Protein AF-A0A3D0HHQ9-F1 (afdb_monomer_lite)

Sequence (143 aa):
MMFSTGFKYFFGVTVLSVIALIMSLALFEKLALVGVSISFLIAVGALLAGLSSFTSDGTTRDANTSTSELVTQSMWPLISAIGVVFLGLGLVTSSIVFFGGIVVLLAATSEWMVQAWSERASTDLAHNTAARKRLLNPIEFPV

Foldseek 3Di:
DDQAPQLVVLVVQLVVLVVVLVVCVVVDVDCPPSNVVSVVSNVVSVVSSVVSRVVVPDPPPDPPPCPPPQDDDDCLVVQLVVLVVQCVVCVPPHVVSNVVS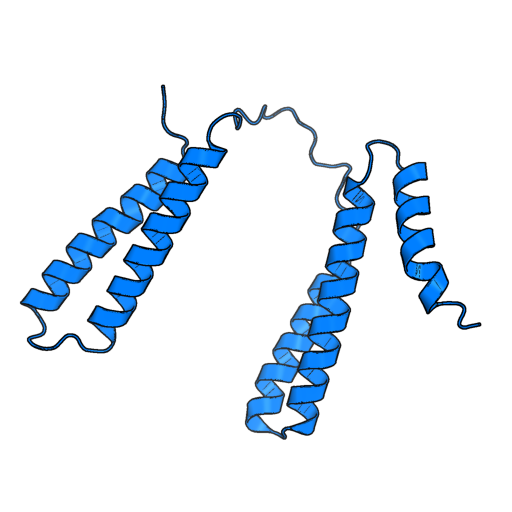VVSNVVSVVVVVQLNCLSVVDPDPVSSVVSSCVVCVCVVDPD

Structure (mmCIF, N/CA/C/O backbone):
data_AF-A0A3D0HHQ9-F1
#
_entry.id   AF-A0A3D0HHQ9-F1
#
loop_
_atom_site.group_PDB
_atom_site.id
_atom_site.type_symbol
_atom_site.label_atom_id
_atom_site.label_alt_id
_atom_site.label_comp_id
_atom_site.label_asym_id
_atom_site.label_entity_id
_atom_site.label_seq_id
_atom_site.pdbx_PDB_ins_code
_atom_site.Cartn_x
_atom_site.Cartn_y
_atom_site.Cartn_z
_atom_site.occupancy
_atom_site.B_iso_or_equiv
_atom_site.auth_seq_id
_atom_site.auth_comp_id
_atom_site.auth_asym_id
_atom_site.auth_atom_id
_atom_site.pdbx_PDB_model_num
ATOM 1 N N . MET A 1 1 ? 26.436 7.889 14.616 1.00 50.75 1 MET A N 1
ATOM 2 C CA . MET A 1 1 ? 25.403 7.355 13.703 1.00 50.75 1 MET A CA 1
ATOM 3 C C . MET A 1 1 ? 24.213 8.302 13.732 1.00 50.75 1 MET A C 1
ATOM 5 O O . MET A 1 1 ? 23.699 8.558 14.812 1.00 50.75 1 MET A O 1
ATOM 9 N N . MET A 1 2 ? 23.830 8.888 12.596 1.00 68.88 2 MET A N 1
ATOM 10 C CA . MET A 1 2 ? 22.611 9.700 12.483 1.00 68.88 2 MET A CA 1
ATOM 11 C C . MET A 1 2 ? 21.479 8.798 11.986 1.00 68.88 2 MET A C 1
ATOM 13 O O . MET A 1 2 ? 21.634 8.144 10.962 1.00 68.88 2 MET A O 1
ATOM 17 N N . PHE A 1 3 ? 20.355 8.747 12.705 1.00 69.62 3 PHE A N 1
ATOM 18 C CA . PHE A 1 3 ? 19.151 8.067 12.222 1.00 69.62 3 PHE A CA 1
ATOM 19 C C . PHE A 1 3 ? 18.638 8.738 10.937 1.00 69.62 3 PHE A C 1
ATOM 21 O O . PHE A 1 3 ? 18.576 9.971 10.885 1.00 69.62 3 PHE A O 1
ATOM 28 N N . SER A 1 4 ? 18.242 7.950 9.926 1.00 79.12 4 SER A N 1
ATOM 29 C CA . SER A 1 4 ? 17.646 8.478 8.689 1.00 79.12 4 SER A CA 1
ATOM 30 C C . SER A 1 4 ? 16.445 9.377 8.976 1.00 79.12 4 SER A C 1
ATOM 32 O O . SER A 1 4 ? 15.653 9.144 9.893 1.00 79.12 4 SER A O 1
ATOM 34 N N . THR A 1 5 ? 16.285 10.401 8.142 1.00 80.38 5 THR A N 1
ATOM 35 C CA . THR A 1 5 ? 15.144 11.315 8.155 1.00 80.38 5 THR A CA 1
ATOM 36 C C . THR A 1 5 ? 13.804 10.565 8.174 1.00 80.38 5 THR A C 1
ATOM 38 O O . THR A 1 5 ? 12.917 10.942 8.936 1.00 80.38 5 THR A O 1
ATOM 41 N N . GLY A 1 6 ? 13.676 9.457 7.432 1.00 79.38 6 GLY A N 1
ATOM 42 C CA . GLY A 1 6 ? 12.463 8.624 7.423 1.00 79.38 6 GLY A CA 1
ATOM 43 C C . GLY A 1 6 ? 12.153 7.990 8.782 1.00 79.38 6 GLY A C 1
ATOM 44 O O . GLY A 1 6 ? 11.022 8.069 9.261 1.00 79.38 6 GLY A O 1
ATOM 45 N N . PHE A 1 7 ? 13.175 7.457 9.458 1.00 85.50 7 PHE A N 1
ATOM 46 C CA . PHE A 1 7 ? 13.032 6.862 10.787 1.00 85.50 7 PHE A CA 1
ATOM 47 C C . PHE A 1 7 ? 12.518 7.892 11.793 1.00 85.50 7 PHE A C 1
ATOM 49 O O . PHE A 1 7 ? 11.591 7.612 12.547 1.00 85.50 7 PHE A O 1
ATOM 56 N N . LYS A 1 8 ? 13.070 9.111 11.761 1.00 84.38 8 LYS A N 1
ATOM 57 C CA . LYS A 1 8 ? 12.670 10.199 12.664 1.00 84.38 8 LYS A CA 1
ATOM 58 C C . LYS A 1 8 ? 11.188 10.555 12.508 1.00 84.38 8 LYS A C 1
ATOM 60 O O . LYS A 1 8 ? 10.514 10.765 13.514 1.00 84.38 8 LYS A O 1
ATOM 65 N N . TYR A 1 9 ? 10.679 10.586 11.275 1.00 88.12 9 TYR A N 1
ATOM 66 C CA . TYR A 1 9 ? 9.266 10.862 11.012 1.00 88.12 9 TYR A CA 1
ATOM 67 C C . TYR A 1 9 ? 8.351 9.757 11.543 1.00 88.12 9 TYR A C 1
ATOM 69 O O . TYR A 1 9 ? 7.443 10.046 12.323 1.00 88.12 9 TYR A O 1
ATOM 77 N N . PHE A 1 10 ? 8.595 8.496 11.177 1.00 89.12 10 PHE A N 1
ATOM 78 C CA . PHE A 1 10 ? 7.730 7.391 11.607 1.00 89.12 10 PHE A CA 1
ATOM 79 C C . PHE A 1 10 ? 7.796 7.148 13.114 1.00 89.12 10 PHE A C 1
ATOM 81 O O . PHE A 1 10 ? 6.772 6.880 13.746 1.00 89.12 10 PHE A O 1
ATOM 88 N N . PHE A 1 11 ? 8.974 7.321 13.712 1.00 89.56 11 PHE A N 1
ATOM 89 C CA . PHE A 1 11 ? 9.132 7.272 15.158 1.00 89.56 11 PHE A CA 1
ATOM 90 C C . PHE A 1 11 ? 8.314 8.375 15.846 1.00 89.56 11 PHE A C 1
ATOM 92 O O . PHE A 1 11 ? 7.569 8.092 16.782 1.00 89.56 11 PHE A O 1
ATOM 99 N N . GLY A 1 12 ? 8.369 9.609 15.333 1.00 89.19 12 GLY A N 1
ATOM 100 C CA . GLY A 1 12 ? 7.566 10.722 15.845 1.00 89.19 12 GLY A CA 1
ATOM 101 C C . GLY A 1 12 ? 6.060 10.457 15.775 1.00 89.19 12 GLY A C 1
ATOM 102 O O . GLY A 1 12 ? 5.358 10.646 16.769 1.00 89.19 12 GLY A O 1
ATOM 103 N N . VAL A 1 13 ? 5.566 9.952 14.638 1.00 91.44 13 VAL A N 1
ATOM 104 C CA . VAL A 1 13 ? 4.145 9.593 14.469 1.00 91.44 13 VAL A CA 1
ATOM 105 C C . VAL A 1 13 ? 3.733 8.487 15.443 1.00 91.44 13 VAL A C 1
ATOM 107 O O . VAL A 1 13 ? 2.661 8.566 16.036 1.00 91.44 13 VAL A O 1
ATOM 110 N N . THR A 1 14 ? 4.592 7.491 15.662 1.00 91.06 14 THR A N 1
ATOM 111 C CA . THR A 1 14 ? 4.309 6.379 16.582 1.00 91.06 14 THR A CA 1
ATOM 112 C C . THR A 1 14 ? 4.192 6.867 18.025 1.00 91.06 14 THR A C 1
ATOM 114 O O . THR A 1 14 ? 3.215 6.547 18.700 1.00 91.06 14 THR A O 1
ATOM 117 N N . VAL A 1 15 ? 5.135 7.695 18.488 1.00 91.94 15 VAL A N 1
ATOM 118 C CA . VAL A 1 15 ? 5.099 8.272 19.844 1.00 91.94 15 VAL A CA 1
ATOM 119 C C . VAL A 1 15 ? 3.858 9.145 20.036 1.00 91.94 15 VAL A C 1
ATOM 121 O O . VAL A 1 15 ? 3.158 9.004 21.038 1.00 91.94 15 VAL A O 1
ATOM 124 N N . LEU A 1 16 ? 3.536 9.999 19.059 1.00 93.25 16 LEU A N 1
ATOM 125 C CA . LEU A 1 16 ? 2.329 10.827 19.107 1.00 93.25 16 LEU A CA 1
ATOM 126 C C . LEU A 1 16 ? 1.055 9.971 19.155 1.00 93.25 16 LEU A C 1
ATOM 128 O O . LEU A 1 16 ? 0.123 10.289 19.890 1.00 93.25 16 LEU A O 1
ATOM 132 N N . SER A 1 17 ? 1.026 8.867 18.409 1.00 89.69 17 SER A N 1
ATOM 133 C CA . SER A 1 17 ? -0.106 7.942 18.376 1.00 89.69 17 SER A CA 1
ATOM 134 C C . SER A 1 17 ? -0.292 7.204 19.709 1.00 89.69 17 SER A C 1
ATOM 136 O O . SER A 1 17 ? -1.423 7.061 20.169 1.00 89.69 17 SER A O 1
ATOM 138 N N . VAL A 1 18 ? 0.793 6.838 20.402 1.00 91.56 18 VAL A N 1
ATOM 139 C CA . VAL A 1 18 ? 0.728 6.287 21.771 1.00 91.56 18 VAL A CA 1
ATOM 140 C C . VAL A 1 18 ? 0.147 7.309 22.749 1.00 91.56 18 VAL A C 1
ATOM 142 O O . VAL A 1 18 ? -0.741 6.973 23.531 1.00 91.56 18 VAL A O 1
ATOM 145 N N . ILE A 1 19 ? 0.590 8.567 22.682 1.00 92.94 19 ILE A N 1
ATOM 146 C CA . ILE A 1 19 ? 0.039 9.645 23.519 1.00 92.94 19 ILE A CA 1
ATOM 147 C C . ILE A 1 19 ? -1.455 9.833 23.223 1.00 92.94 19 ILE A C 1
ATOM 149 O O . ILE A 1 19 ? -2.260 9.931 24.149 1.00 92.94 19 ILE A O 1
ATOM 153 N N . ALA A 1 20 ? -1.841 9.825 21.946 1.00 88.81 20 ALA A N 1
ATOM 154 C CA . ALA A 1 20 ? -3.236 9.919 21.532 1.00 88.81 20 ALA A CA 1
ATOM 155 C C . ALA A 1 20 ? -4.077 8.735 22.036 1.00 88.81 20 ALA A C 1
ATOM 157 O O . ALA A 1 20 ? -5.225 8.937 22.427 1.00 88.81 20 ALA A O 1
ATOM 158 N N . LEU A 1 21 ? -3.516 7.521 22.090 1.00 87.56 21 LEU A N 1
ATOM 159 C CA . LEU A 1 21 ? -4.198 6.354 22.653 1.00 87.56 21 LEU A CA 1
ATOM 160 C C . LEU A 1 21 ? -4.436 6.522 24.155 1.00 87.56 21 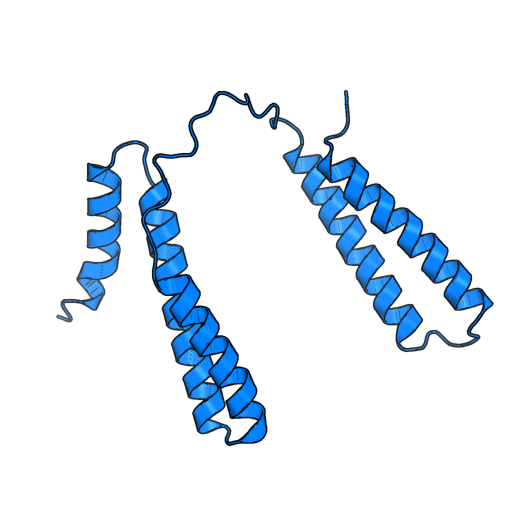LEU A C 1
ATOM 162 O O . LEU A 1 21 ? -5.545 6.285 24.623 1.00 87.56 21 LEU A O 1
ATOM 166 N N . ILE A 1 22 ? -3.424 6.971 24.901 1.00 88.50 22 ILE A N 1
ATOM 167 C CA . ILE A 1 22 ? -3.540 7.219 26.346 1.00 88.50 22 ILE A CA 1
ATOM 168 C C . ILE A 1 22 ? -4.602 8.291 26.615 1.00 88.50 22 ILE A C 1
ATOM 170 O O . ILE A 1 22 ? -5.474 8.099 27.461 1.00 88.50 22 ILE A O 1
ATOM 174 N N . MET A 1 23 ? -4.581 9.386 25.852 1.00 87.62 23 MET A N 1
ATOM 175 C CA . MET A 1 23 ? -5.598 10.438 25.938 1.00 87.62 23 MET A CA 1
ATOM 176 C C . MET A 1 23 ? -6.991 9.912 25.572 1.00 87.62 23 MET A C 1
ATOM 178 O O . MET A 1 23 ? -7.961 10.223 26.255 1.00 87.62 23 MET A O 1
ATOM 182 N N . SER A 1 24 ? -7.099 9.074 24.536 1.00 84.94 24 SER A N 1
ATOM 183 C CA . SER A 1 24 ? -8.360 8.438 24.145 1.00 84.94 24 SER A CA 1
ATOM 184 C C . SER A 1 24 ? -8.905 7.529 25.244 1.00 84.94 24 SER A C 1
ATOM 186 O O . SER A 1 24 ? -10.111 7.518 25.455 1.00 84.94 24 SER A O 1
ATOM 188 N N . LEU A 1 25 ? -8.056 6.770 25.936 1.00 84.44 25 LEU A N 1
ATOM 189 C CA . LEU A 1 25 ? -8.469 5.920 27.057 1.00 84.44 25 LEU A CA 1
ATOM 190 C C . LEU A 1 25 ? -8.911 6.739 28.275 1.00 84.44 25 LEU A C 1
ATOM 192 O O . LEU A 1 25 ? -9.801 6.317 29.003 1.00 84.44 25 LEU A O 1
ATOM 196 N N . ALA A 1 26 ? -8.308 7.911 28.489 1.00 85.12 26 ALA A N 1
ATOM 197 C CA . ALA A 1 26 ? -8.713 8.829 29.550 1.00 85.12 26 ALA A CA 1
ATOM 198 C C . ALA A 1 26 ? -10.054 9.524 29.251 1.00 85.12 26 ALA A C 1
ATOM 200 O O . ALA A 1 26 ? -10.805 9.827 30.174 1.00 85.12 26 ALA A O 1
ATOM 201 N N . LEU A 1 27 ? -10.352 9.784 27.973 1.00 83.12 27 LEU A N 1
ATOM 202 C CA . LEU A 1 27 ? -11.581 10.459 27.542 1.00 83.12 27 LEU A CA 1
ATOM 203 C C . LEU A 1 27 ? -12.758 9.496 27.336 1.00 83.12 27 LEU A C 1
ATOM 205 O O . LEU A 1 27 ? -13.911 9.877 27.527 1.00 83.12 27 LEU A O 1
ATOM 209 N N . PHE A 1 28 ? -12.475 8.265 26.908 1.00 78.44 28 PHE A N 1
ATOM 210 C CA . PHE A 1 28 ? -13.473 7.261 26.563 1.00 78.44 28 PHE A CA 1
ATOM 211 C C . PHE A 1 28 ? -13.263 5.998 27.407 1.00 78.44 28 PHE A C 1
ATOM 213 O O . PHE A 1 28 ? -12.273 5.291 27.248 1.00 78.44 28 PHE A O 1
ATOM 220 N N . GLU A 1 29 ? -14.244 5.658 28.247 1.00 69.44 29 GLU A N 1
ATOM 221 C CA . GLU A 1 29 ? -14.204 4.471 29.126 1.00 69.44 29 GLU A CA 1
ATOM 222 C C . GLU A 1 29 ? -14.196 3.132 28.365 1.00 69.44 29 GLU A C 1
ATOM 224 O O . GLU A 1 29 ? -13.930 2.073 28.935 1.00 69.44 29 GLU A O 1
ATOM 229 N N . LYS A 1 30 ? -14.500 3.158 27.063 1.00 69.44 30 LYS A N 1
ATOM 230 C CA . LYS A 1 30 ? -14.460 1.989 26.185 1.00 69.44 30 LYS A CA 1
ATOM 231 C C . LYS A 1 30 ? -13.422 2.184 25.097 1.00 69.44 30 LYS A C 1
ATOM 233 O O . LYS A 1 30 ? -13.351 3.243 24.476 1.00 69.44 30 LYS A O 1
ATOM 238 N N . LEU A 1 31 ? -12.722 1.096 24.779 1.00 68.75 31 LEU A N 1
ATOM 239 C CA . LEU A 1 31 ? -11.897 0.970 23.581 1.00 68.75 31 LEU A CA 1
ATOM 240 C C . LEU A 1 31 ? -12.805 0.876 22.341 1.00 68.75 31 LEU A C 1
ATOM 242 O O . LEU A 1 31 ? -12.969 -0.174 21.725 1.00 68.75 31 LEU A O 1
ATOM 246 N N . ALA A 1 32 ? -13.484 1.980 22.039 1.00 73.00 32 ALA A N 1
ATOM 247 C CA . ALA A 1 32 ? -14.360 2.127 20.891 1.00 73.00 32 ALA A CA 1
ATOM 248 C C . ALA A 1 32 ? -13.542 2.155 19.586 1.00 73.00 32 ALA A C 1
ATOM 250 O O . ALA A 1 32 ? -12.314 2.043 19.594 1.00 73.00 32 ALA A O 1
ATOM 251 N N . LEU A 1 33 ? -14.224 2.358 18.456 1.00 78.00 33 LEU A N 1
ATOM 252 C CA . LEU A 1 33 ? -13.633 2.408 17.113 1.00 78.00 33 LEU A CA 1
ATOM 253 C C . LEU A 1 33 ? -12.354 3.274 17.031 1.00 78.00 33 LEU A C 1
ATOM 255 O O . LEU A 1 33 ? -11.416 2.916 16.325 1.00 78.00 33 LEU A O 1
ATOM 259 N N . VAL A 1 34 ? -12.300 4.371 17.799 1.00 79.06 34 VAL A N 1
ATOM 260 C CA . VAL A 1 34 ? -11.148 5.286 17.903 1.00 79.06 34 VAL A CA 1
ATOM 261 C C . VAL A 1 34 ? -9.931 4.630 18.573 1.00 79.06 34 VAL A C 1
ATOM 263 O O . VAL A 1 34 ? -8.814 4.765 18.089 1.00 79.06 34 VAL A O 1
ATOM 266 N N . GLY A 1 35 ? -10.118 3.867 19.651 1.00 82.94 35 GLY A N 1
ATOM 267 C CA . GLY A 1 35 ? -9.013 3.175 20.323 1.00 82.94 35 GLY A CA 1
ATOM 268 C C . GLY A 1 35 ? -8.396 2.078 19.450 1.00 82.94 35 GLY A C 1
ATOM 269 O O . GLY A 1 35 ? -7.174 1.924 19.404 1.00 82.94 35 GLY A O 1
ATOM 270 N N . VAL A 1 36 ? -9.234 1.356 18.698 1.00 85.56 36 VAL A N 1
ATOM 271 C CA . VAL A 1 36 ? -8.785 0.319 17.754 1.00 85.56 36 VAL A CA 1
ATOM 272 C C . VAL A 1 36 ? -8.039 0.935 16.569 1.00 85.56 36 VAL A C 1
ATOM 274 O O . VAL A 1 36 ? -6.967 0.448 16.206 1.00 85.56 36 VAL A O 1
ATOM 277 N N . SER A 1 37 ? -8.547 2.028 15.992 1.00 85.94 37 SER A N 1
ATOM 278 C CA . SER A 1 37 ? -7.880 2.692 14.866 1.00 85.94 37 SER A CA 1
ATOM 279 C C . SER A 1 37 ? -6.536 3.307 15.265 1.00 85.94 37 SER A C 1
ATOM 281 O O . SER A 1 37 ? -5.565 3.163 14.524 1.00 85.94 37 SER A O 1
ATOM 283 N N . ILE A 1 38 ? -6.430 3.906 16.457 1.00 88.19 38 ILE A N 1
ATOM 284 C CA . ILE A 1 38 ? -5.155 4.424 16.974 1.00 88.19 38 ILE A CA 1
ATOM 285 C C . ILE A 1 38 ? -4.174 3.275 17.242 1.00 88.19 38 ILE A C 1
ATOM 287 O O . ILE A 1 38 ? -3.009 3.372 16.874 1.00 88.19 38 ILE A O 1
ATOM 291 N N . SER A 1 39 ? -4.636 2.150 17.796 1.00 87.12 39 SER A N 1
ATOM 292 C CA . SER A 1 39 ? -3.785 0.967 18.008 1.00 87.12 39 SER A CA 1
ATOM 293 C C . SER A 1 39 ? -3.218 0.420 16.694 1.00 87.12 39 SER A C 1
ATOM 295 O O . SER A 1 39 ? -2.043 0.057 16.619 1.00 87.12 39 SER A O 1
ATOM 297 N N . PHE A 1 40 ? -4.029 0.420 15.634 1.00 90.75 40 PHE A N 1
ATOM 298 C CA . PHE A 1 40 ? -3.577 0.057 14.294 1.00 90.75 40 PHE A CA 1
ATOM 299 C C . PHE A 1 40 ? -2.561 1.065 13.734 1.00 90.75 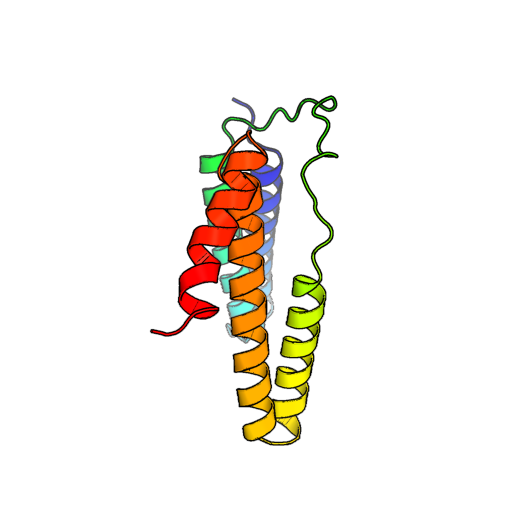40 PHE A C 1
ATOM 301 O O . PHE A 1 40 ? -1.538 0.658 13.185 1.00 90.75 40 PHE A O 1
ATOM 308 N N . LEU A 1 41 ? -2.779 2.372 13.929 1.00 91.50 41 LEU A N 1
ATOM 309 C CA . LEU A 1 41 ? -1.806 3.404 13.551 1.00 91.50 41 LEU A CA 1
ATOM 310 C C . LEU A 1 41 ? -0.466 3.241 14.281 1.00 91.50 41 LEU A C 1
ATOM 312 O O . LEU A 1 41 ? 0.576 3.403 13.648 1.00 91.50 41 LEU A O 1
ATOM 316 N N . ILE A 1 42 ? -0.472 2.871 15.566 1.00 92.12 42 ILE A N 1
ATOM 317 C CA . ILE A 1 42 ? 0.752 2.562 16.322 1.00 92.12 42 ILE A CA 1
ATOM 318 C C . ILE A 1 42 ? 1.473 1.367 15.695 1.00 92.12 42 ILE A C 1
ATOM 320 O O . ILE A 1 42 ? 2.678 1.443 15.461 1.00 92.12 42 ILE A O 1
ATOM 324 N N . ALA A 1 43 ? 0.753 0.283 15.392 1.00 92.81 43 ALA A N 1
ATOM 325 C CA . 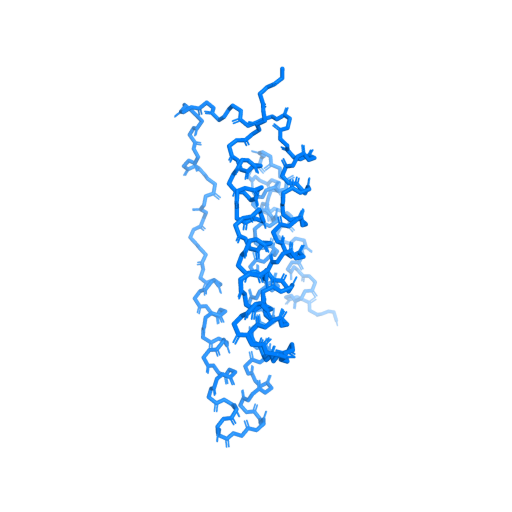ALA A 1 43 ? 1.341 -0.914 14.794 1.00 92.81 43 ALA A CA 1
ATOM 326 C C . ALA A 1 43 ? 1.984 -0.616 13.428 1.00 92.81 43 ALA A C 1
ATOM 328 O O . ALA A 1 43 ? 3.123 -1.011 13.177 1.00 92.81 43 ALA A O 1
ATOM 329 N N . VAL A 1 44 ? 1.288 0.134 12.569 1.00 92.62 44 VAL A N 1
ATOM 330 C CA . VAL A 1 44 ? 1.803 0.546 11.255 1.00 92.62 44 VAL A CA 1
ATOM 331 C C . VAL A 1 44 ? 2.986 1.503 11.402 1.00 92.62 44 VAL A C 1
ATOM 333 O O . VAL A 1 44 ? 4.008 1.313 10.745 1.00 92.62 44 VAL A O 1
ATOM 336 N N . GLY A 1 45 ? 2.885 2.505 12.276 1.00 91.00 45 GLY A N 1
ATOM 337 C CA . GLY A 1 45 ? 3.961 3.464 12.528 1.00 91.00 45 GLY A CA 1
ATOM 338 C C . GLY A 1 45 ? 5.233 2.786 13.035 1.00 91.00 45 GLY A C 1
ATOM 339 O O . GLY A 1 45 ? 6.317 3.040 12.507 1.00 91.00 45 GLY A O 1
ATOM 340 N N . ALA A 1 46 ? 5.096 1.865 13.992 1.00 90.19 46 ALA A N 1
ATOM 341 C CA . ALA A 1 46 ? 6.207 1.096 14.542 1.00 90.19 46 ALA A CA 1
ATOM 342 C C . ALA A 1 46 ? 6.841 0.178 13.488 1.00 90.19 46 ALA A C 1
ATOM 344 O O . ALA A 1 46 ? 8.067 0.116 13.389 1.00 90.19 46 ALA A O 1
ATOM 345 N N . LEU A 1 47 ? 6.021 -0.484 12.664 1.00 91.81 47 LEU A N 1
ATOM 346 C CA . LEU A 1 47 ? 6.497 -1.312 11.559 1.00 91.81 47 LEU A CA 1
ATOM 347 C C . LEU A 1 47 ? 7.306 -0.474 10.560 1.00 91.81 47 LEU A C 1
ATOM 349 O O . LEU A 1 47 ? 8.439 -0.826 10.239 1.00 91.81 47 LEU A O 1
ATOM 353 N N . LEU A 1 48 ? 6.767 0.662 10.113 1.00 89.62 48 LEU A N 1
ATOM 354 C CA . LEU A 1 48 ? 7.441 1.549 9.162 1.00 89.62 48 LEU A CA 1
ATOM 355 C C . LEU A 1 48 ? 8.714 2.176 9.744 1.00 89.62 48 LEU A C 1
ATOM 357 O O . LEU A 1 48 ? 9.716 2.281 9.035 1.00 89.62 48 LEU A O 1
ATOM 361 N N . ALA A 1 49 ? 8.722 2.539 11.030 1.00 87.50 49 ALA A N 1
ATOM 362 C CA . ALA A 1 49 ? 9.931 2.987 11.721 1.00 87.50 49 ALA A CA 1
ATOM 363 C C . ALA A 1 49 ? 10.988 1.872 11.759 1.00 87.50 49 ALA A C 1
ATOM 365 O O . ALA A 1 49 ? 12.150 2.113 11.431 1.00 87.50 49 ALA A O 1
ATOM 366 N N . GLY A 1 50 ? 10.574 0.640 12.070 1.00 85.19 50 GLY A N 1
ATOM 367 C CA . GLY A 1 50 ? 11.421 -0.548 12.014 1.00 85.19 50 GLY A CA 1
ATOM 368 C C . GLY A 1 50 ? 12.038 -0.739 10.630 1.00 85.19 50 GLY A C 1
ATOM 369 O O . GLY A 1 50 ? 13.260 -0.694 10.500 1.00 85.19 50 GLY A O 1
ATOM 370 N N . LEU A 1 51 ? 11.221 -0.849 9.577 1.00 86.44 51 LEU A N 1
ATOM 371 C CA . LEU A 1 51 ? 11.709 -0.987 8.197 1.00 86.44 51 LEU A CA 1
ATOM 372 C C . LEU A 1 51 ? 12.631 0.169 7.791 1.00 86.44 51 LEU A C 1
ATOM 374 O O . LEU A 1 51 ? 13.664 -0.053 7.154 1.00 86.44 51 LEU A O 1
ATOM 378 N N . SER A 1 52 ? 12.299 1.400 8.184 1.00 85.06 52 SER A N 1
ATOM 379 C CA . SER A 1 52 ? 13.135 2.558 7.880 1.00 85.06 52 SER A CA 1
ATOM 380 C C . SER A 1 52 ? 14.495 2.494 8.569 1.00 85.06 52 SER A C 1
ATOM 382 O O . SER A 1 52 ? 15.446 3.039 8.014 1.00 85.06 52 SER A O 1
ATOM 384 N N . SER A 1 53 ? 14.604 1.873 9.746 1.00 81.06 53 SER A N 1
ATOM 385 C CA . SER A 1 53 ? 15.889 1.690 10.427 1.00 81.06 53 SER A CA 1
ATOM 386 C C . SER A 1 53 ? 16.770 0.666 9.708 1.00 81.06 53 SER A C 1
ATOM 388 O O . SER A 1 53 ? 17.943 0.942 9.476 1.00 81.06 53 SER A O 1
ATOM 390 N N . PHE A 1 54 ? 16.187 -0.443 9.240 1.00 80.88 54 PHE A N 1
ATOM 391 C CA . PHE A 1 54 ? 16.899 -1.465 8.462 1.00 80.88 54 PHE A CA 1
ATOM 392 C C . PHE A 1 54 ? 17.348 -0.968 7.083 1.00 80.88 54 PHE A C 1
ATOM 394 O O . PHE A 1 54 ? 18.369 -1.408 6.570 1.00 80.88 54 PHE A O 1
ATOM 401 N N . THR A 1 55 ? 16.608 -0.029 6.489 1.00 78.44 55 THR A N 1
ATOM 402 C CA . THR A 1 55 ? 16.890 0.506 5.142 1.00 78.44 55 THR A CA 1
ATOM 403 C C . THR A 1 55 ? 17.701 1.814 5.184 1.00 78.44 55 THR A C 1
ATOM 405 O O . THR A 1 55 ? 18.017 2.397 4.150 1.00 78.44 55 THR A O 1
ATOM 408 N N . SER A 1 56 ? 18.030 2.320 6.380 1.00 65.38 56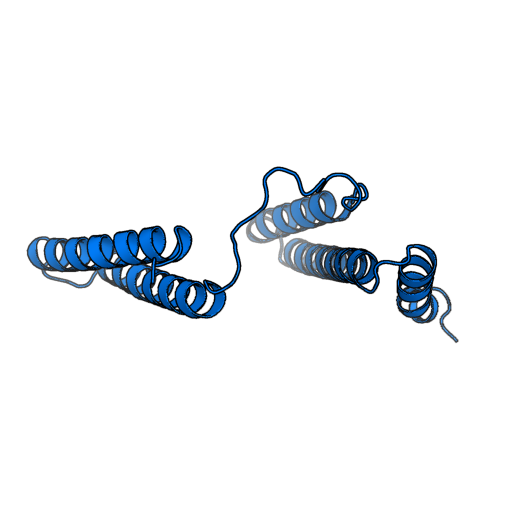 SER A N 1
ATOM 409 C CA . SER A 1 56 ? 18.632 3.646 6.595 1.00 65.38 56 SER A CA 1
ATOM 410 C C . SER A 1 56 ? 20.070 3.782 6.079 1.00 65.38 56 SER A C 1
ATOM 412 O O . SER A 1 56 ? 20.562 4.907 5.994 1.00 65.38 56 SER A O 1
ATOM 414 N N . ASP A 1 57 ? 20.755 2.681 5.775 1.00 61.22 57 ASP A N 1
ATOM 415 C CA . ASP A 1 57 ? 22.222 2.645 5.730 1.00 61.22 57 ASP A CA 1
ATOM 416 C C . ASP A 1 57 ? 22.861 3.200 4.436 1.00 61.22 57 ASP A C 1
ATOM 418 O O . ASP A 1 57 ? 24.040 2.985 4.186 1.00 61.22 57 ASP A O 1
ATOM 422 N N . GLY A 1 58 ? 22.126 3.939 3.589 1.00 56.03 58 GLY A N 1
ATOM 423 C CA . GLY A 1 58 ? 22.688 4.364 2.296 1.00 56.03 58 GLY A CA 1
ATOM 424 C C . GLY A 1 58 ? 22.012 5.498 1.525 1.00 56.03 58 GLY A C 1
ATOM 425 O O . GLY A 1 58 ? 22.179 5.557 0.313 1.00 56.03 58 GLY A O 1
ATOM 426 N N . THR A 1 59 ? 21.235 6.397 2.148 1.00 56.97 59 THR A N 1
ATOM 427 C CA . THR A 1 59 ? 20.502 7.448 1.395 1.00 56.97 59 THR A CA 1
ATOM 428 C C . THR A 1 59 ? 21.071 8.867 1.513 1.00 56.97 59 THR A C 1
ATOM 430 O O . THR A 1 59 ? 20.339 9.853 1.586 1.00 56.97 59 THR A O 1
ATOM 433 N N . THR A 1 60 ? 22.393 9.024 1.426 1.00 57.41 60 THR A N 1
ATOM 434 C CA . THR A 1 60 ? 22.935 10.294 0.914 1.00 57.41 60 THR A CA 1
ATOM 435 C C . THR A 1 60 ? 22.619 10.353 -0.580 1.00 57.41 60 THR A C 1
ATOM 437 O O . THR A 1 60 ? 23.424 9.963 -1.417 1.00 57.41 60 THR A O 1
ATOM 440 N N . ARG A 1 61 ? 21.386 10.742 -0.932 1.00 55.16 61 ARG A N 1
ATOM 441 C CA . ARG A 1 61 ? 21.040 11.049 -2.322 1.00 55.16 61 ARG A CA 1
ATOM 442 C C . ARG A 1 61 ? 21.880 12.249 -2.732 1.00 55.16 61 ARG A C 1
ATOM 444 O O . ARG A 1 61 ? 21.586 13.371 -2.323 1.00 55.16 61 ARG A O 1
ATOM 451 N N . ASP A 1 62 ? 22.908 12.007 -3.532 1.00 55.09 62 ASP A N 1
ATOM 452 C CA . ASP A 1 62 ? 23.611 13.078 -4.215 1.00 55.09 62 ASP A CA 1
ATOM 453 C C . ASP A 1 62 ? 22.599 13.795 -5.109 1.00 55.09 62 ASP A C 1
ATOM 455 O O . ASP A 1 62 ? 22.013 13.191 -6.013 1.00 55.09 62 ASP A O 1
ATOM 459 N N . ALA A 1 63 ? 22.394 15.091 -4.865 1.00 56.62 63 ALA A N 1
ATOM 460 C CA . ALA A 1 63 ? 21.489 15.949 -5.635 1.00 56.62 63 ALA A CA 1
ATOM 461 C C . ALA A 1 63 ? 21.835 16.013 -7.142 1.00 56.62 63 ALA A C 1
ATOM 463 O O . ALA A 1 63 ? 21.076 16.577 -7.923 1.00 56.62 63 ALA A O 1
ATOM 464 N N . ASN A 1 64 ? 22.962 15.414 -7.542 1.00 55.06 64 ASN A N 1
ATOM 465 C CA . ASN A 1 64 ? 23.474 15.342 -8.905 1.00 55.06 64 ASN A CA 1
ATOM 466 C C . ASN A 1 64 ? 23.168 14.018 -9.632 1.00 55.06 64 ASN A C 1
ATOM 468 O O . ASN A 1 64 ? 23.614 13.829 -10.762 1.00 55.06 64 ASN A O 1
ATOM 472 N N . THR A 1 65 ? 22.436 13.084 -9.015 1.00 54.25 65 THR A N 1
ATOM 473 C CA . THR A 1 65 ? 21.982 11.873 -9.715 1.00 54.25 65 THR A CA 1
ATOM 474 C C . THR A 1 65 ? 20.805 12.211 -10.629 1.00 54.25 65 THR A C 1
ATOM 476 O O . THR A 1 65 ? 19.652 12.291 -10.200 1.00 54.25 65 THR A O 1
ATOM 479 N N . SER A 1 66 ? 21.103 12.422 -11.914 1.00 49.69 66 SER A N 1
ATOM 480 C CA . SER A 1 66 ? 20.125 12.587 -12.991 1.00 49.69 66 SER A CA 1
ATOM 481 C C . SER A 1 66 ? 19.134 11.421 -13.001 1.00 49.69 66 SER A C 1
ATOM 483 O O . SER A 1 66 ? 19.362 10.381 -13.604 1.00 49.69 66 SER A O 1
ATOM 485 N N . THR A 1 67 ? 17.996 11.599 -12.333 1.00 53.81 67 THR A N 1
ATOM 486 C CA . THR A 1 67 ? 16.908 10.604 -12.268 1.00 53.81 67 THR A CA 1
ATOM 487 C C . THR A 1 67 ? 16.065 10.609 -13.559 1.00 53.81 67 THR A C 1
ATOM 489 O O . THR A 1 67 ? 15.052 9.924 -13.662 1.00 53.81 67 THR A O 1
ATOM 492 N N . SER A 1 68 ? 16.463 11.401 -14.559 1.00 51.81 68 SER A N 1
ATOM 493 C CA . SER A 1 68 ? 15.613 11.771 -15.691 1.00 51.81 68 SER A CA 1
ATOM 494 C C . SER A 1 68 ? 15.517 10.721 -16.802 1.00 51.81 68 SER A C 1
ATOM 496 O O . SER A 1 68 ? 14.642 10.854 -17.650 1.00 51.81 68 SER A O 1
ATOM 498 N N . GLU A 1 69 ? 16.372 9.695 -16.829 1.00 51.59 69 GLU A N 1
ATOM 499 C CA . GLU A 1 69 ? 16.450 8.779 -17.984 1.00 51.59 69 GLU A CA 1
ATOM 500 C C . GLU A 1 69 ? 15.583 7.511 -17.877 1.00 51.59 69 GLU A C 1
ATOM 502 O O . GLU A 1 69 ? 15.506 6.746 -18.832 1.00 51.59 69 GLU A O 1
ATOM 507 N N . LEU A 1 70 ? 14.906 7.264 -16.748 1.00 53.94 70 LEU A N 1
ATOM 508 C CA . LEU A 1 70 ? 14.327 5.938 -16.460 1.00 53.94 70 LEU A CA 1
ATOM 509 C C . LEU A 1 70 ? 12.794 5.865 -16.432 1.00 53.94 70 LEU A C 1
ATOM 511 O O . LEU A 1 70 ? 12.258 4.782 -16.215 1.00 53.94 70 LEU A O 1
ATOM 515 N N . VAL A 1 71 ? 12.063 6.968 -16.619 1.00 58.03 71 VAL A N 1
ATOM 516 C CA . VAL A 1 71 ? 10.589 6.927 -16.583 1.00 58.03 71 VAL A CA 1
ATOM 517 C C . VAL A 1 71 ? 10.043 6.979 -18.002 1.00 58.03 71 VAL A C 1
ATOM 519 O O . VAL A 1 71 ? 9.749 8.046 -18.536 1.00 58.03 71 VAL A O 1
ATOM 522 N N . THR A 1 72 ? 9.893 5.806 -18.617 1.00 66.19 72 THR A N 1
ATOM 523 C CA . THR A 1 72 ? 9.083 5.693 -19.833 1.00 66.19 72 THR A CA 1
ATOM 524 C C . THR A 1 72 ? 7.629 5.995 -19.473 1.00 66.19 72 THR A C 1
ATOM 526 O O . THR A 1 72 ? 7.113 5.521 -18.459 1.00 66.19 72 THR A O 1
ATOM 529 N N . GLN A 1 73 ? 6.951 6.797 -20.295 1.00 70.31 73 GLN A N 1
ATOM 530 C CA . GLN A 1 73 ? 5.538 7.113 -20.100 1.00 70.31 73 GLN A CA 1
ATOM 531 C C . GLN A 1 73 ? 4.714 5.812 -20.091 1.00 70.31 73 GLN A C 1
ATOM 533 O O . GLN A 1 73 ? 4.652 5.101 -21.093 1.00 70.31 73 GLN A O 1
ATOM 538 N N . SER A 1 74 ? 4.091 5.488 -18.956 1.00 76.62 74 SER A N 1
ATOM 539 C CA . SER A 1 74 ? 3.278 4.279 -18.790 1.00 76.62 74 SER A CA 1
ATOM 540 C C . SER A 1 74 ? 1.802 4.645 -18.677 1.00 76.62 74 SER A C 1
ATOM 542 O O . SER A 1 74 ? 1.427 5.503 -17.880 1.00 76.62 74 SER A O 1
ATOM 544 N N . MET A 1 75 ? 0.958 3.992 -19.478 1.00 87.31 75 MET A N 1
ATOM 545 C CA . MET A 1 75 ? -0.500 4.169 -19.436 1.00 87.31 75 MET A CA 1
ATOM 546 C C . MET A 1 75 ? -1.166 3.303 -18.357 1.00 87.31 75 MET A C 1
ATOM 548 O O . MET A 1 75 ? -2.306 3.558 -17.976 1.00 87.31 75 MET A O 1
ATOM 552 N N . TRP A 1 76 ? -0.470 2.296 -17.827 1.00 90.56 76 TRP A N 1
ATOM 553 C CA . TRP A 1 76 ? -1.038 1.347 -16.869 1.00 90.56 76 TRP A CA 1
ATOM 554 C C . TRP A 1 76 ? -1.524 1.953 -15.543 1.00 90.56 76 TRP A C 1
ATOM 556 O O . TRP A 1 76 ? -2.566 1.500 -15.069 1.00 90.56 76 TRP A O 1
ATOM 566 N N . PRO A 1 77 ? -0.892 2.999 -14.965 1.00 88.38 77 PRO A N 1
ATOM 567 C CA . PRO A 1 77 ? -1.442 3.704 -13.803 1.00 88.38 77 PRO A CA 1
ATOM 568 C C . PRO A 1 77 ? -2.825 4.318 -14.061 1.00 88.38 77 PRO A C 1
ATOM 570 O O . PRO A 1 77 ? -3.662 4.378 -13.165 1.00 88.38 77 PRO A O 1
ATOM 573 N N . LEU A 1 78 ? -3.087 4.769 -15.291 1.00 91.75 78 LEU A N 1
ATOM 574 C CA . LEU A 1 78 ? -4.398 5.295 -15.666 1.00 91.75 78 LEU A CA 1
ATOM 575 C C . LEU A 1 78 ? -5.429 4.162 -15.751 1.00 91.75 78 LEU A C 1
ATOM 577 O O . LEU A 1 78 ? -6.545 4.296 -15.255 1.00 91.75 78 LEU A O 1
ATOM 581 N N . ILE A 1 79 ? -5.049 3.030 -16.343 1.00 91.75 79 ILE A N 1
ATOM 582 C CA . ILE A 1 79 ? -5.931 1.864 -16.486 1.00 91.75 79 ILE A CA 1
ATOM 583 C C . ILE A 1 79 ? -6.248 1.250 -15.114 1.00 91.75 79 ILE A C 1
ATOM 585 O O . ILE A 1 79 ? -7.396 0.885 -14.857 1.00 91.75 79 ILE A O 1
ATOM 589 N N . SER A 1 80 ? -5.280 1.195 -14.195 1.00 92.31 80 SER A N 1
ATOM 590 C CA . SER A 1 80 ? -5.526 0.728 -12.827 1.00 92.31 80 SER A CA 1
ATOM 591 C C . SER A 1 80 ? -6.490 1.654 -12.077 1.00 92.31 80 SER A C 1
ATOM 593 O O . SER A 1 80 ? -7.405 1.162 -11.417 1.00 92.31 80 SER A O 1
ATOM 595 N N . ALA A 1 81 ? -6.379 2.976 -12.250 1.00 93.56 81 ALA A N 1
ATOM 596 C CA . ALA A 1 81 ? -7.339 3.928 -11.692 1.00 93.56 81 ALA A CA 1
ATOM 597 C C . ALA A 1 81 ? -8.766 3.685 -12.220 1.00 93.56 81 ALA A C 1
ATOM 599 O O . ALA A 1 81 ? -9.717 3.682 -11.438 1.00 93.56 81 ALA A O 1
ATOM 600 N N . ILE A 1 82 ? -8.919 3.399 -13.517 1.00 93.38 82 ILE A N 1
ATOM 601 C CA . ILE A 1 82 ? -10.211 3.010 -14.107 1.00 93.38 82 ILE A CA 1
ATOM 602 C C . ILE A 1 82 ? -10.737 1.714 -13.465 1.00 93.38 82 ILE A C 1
ATOM 604 O O . ILE A 1 82 ? -11.918 1.631 -13.126 1.00 93.38 82 ILE A O 1
ATOM 608 N N . GLY A 1 83 ? -9.870 0.725 -13.229 1.00 91.62 83 GLY A N 1
ATOM 609 C CA . GLY A 1 83 ? -10.221 -0.498 -12.500 1.00 91.62 83 GLY A CA 1
ATOM 610 C C . GLY A 1 83 ? -10.775 -0.214 -11.099 1.00 91.62 83 GLY A C 1
ATOM 611 O O . GLY A 1 83 ? -11.826 -0.738 -10.735 1.00 91.62 83 GLY A O 1
ATOM 612 N N . VAL A 1 84 ? -10.136 0.684 -10.340 1.00 95.31 84 VAL A N 1
ATOM 613 C CA . VAL A 1 84 ? -10.619 1.115 -9.012 1.00 95.31 84 VAL A CA 1
ATOM 614 C C . VAL A 1 84 ? -11.991 1.793 -9.100 1.00 95.31 84 VAL A C 1
ATOM 616 O O . VAL A 1 84 ? -12.858 1.527 -8.266 1.00 95.31 84 VAL A O 1
ATOM 619 N N . VAL A 1 85 ? -12.228 2.619 -10.124 1.00 95.12 85 VAL A N 1
ATOM 620 C CA . VAL A 1 85 ? -13.550 3.222 -10.361 1.00 95.12 85 VAL A CA 1
ATOM 621 C C . VAL A 1 85 ? -14.601 2.139 -10.617 1.00 95.12 85 VAL A C 1
ATOM 623 O O . VAL A 1 85 ? -15.679 2.194 -10.025 1.00 95.12 85 VAL A O 1
ATOM 626 N N . PHE A 1 86 ? -14.292 1.115 -11.419 1.00 92.69 86 PHE A N 1
ATOM 627 C CA . PHE A 1 86 ? -15.202 -0.014 -11.632 1.00 92.69 86 PHE A CA 1
ATOM 628 C C . PHE A 1 86 ? -15.469 -0.825 -10.363 1.00 92.69 86 PHE A C 1
ATOM 630 O O . PHE A 1 86 ? -16.604 -1.257 -10.170 1.00 92.69 86 PHE A O 1
ATOM 637 N N . LEU A 1 87 ? -14.487 -0.987 -9.469 1.00 95.19 87 LEU A N 1
ATOM 638 C CA . LEU A 1 87 ? -14.733 -1.585 -8.153 1.00 95.19 87 LEU A CA 1
ATOM 639 C C . LEU A 1 87 ? -15.750 -0.760 -7.358 1.00 95.19 87 LEU A C 1
ATOM 641 O O . LEU A 1 87 ? -16.731 -1.312 -6.865 1.00 95.19 87 LEU A O 1
ATOM 645 N N . GLY A 1 88 ? -15.560 0.561 -7.288 1.00 94.62 88 GLY A N 1
ATOM 646 C CA . GLY A 1 88 ? -16.485 1.463 -6.598 1.00 94.62 88 GLY A CA 1
ATOM 647 C C . GLY A 1 88 ? -17.901 1.425 -7.182 1.00 94.62 88 GLY A C 1
ATOM 648 O O . GLY A 1 88 ? -18.874 1.285 -6.443 1.00 94.62 88 GLY A O 1
ATOM 649 N N . LEU A 1 89 ? -18.025 1.473 -8.511 1.00 94.25 89 LEU A N 1
ATOM 650 C CA . LEU A 1 89 ? -19.315 1.384 -9.204 1.00 94.25 89 LEU A CA 1
ATOM 651 C C . LEU A 1 89 ? -19.962 0.001 -9.070 1.00 94.25 89 LEU A C 1
ATOM 653 O O . LEU A 1 89 ? -21.186 -0.104 -8.955 1.00 94.25 89 LEU A O 1
ATOM 657 N N . GLY A 1 90 ? -19.155 -1.058 -9.062 1.00 91.31 90 GLY A N 1
ATOM 658 C CA . GLY A 1 90 ? -19.599 -2.439 -8.920 1.00 91.31 90 GLY A CA 1
ATOM 659 C C . GLY A 1 90 ? -20.221 -2.736 -7.560 1.00 91.31 90 GLY A C 1
ATOM 660 O O . GLY A 1 90 ? -21.184 -3.497 -7.499 1.00 91.31 90 GLY A O 1
ATOM 661 N N . LEU A 1 91 ? -19.747 -2.077 -6.496 1.00 94.00 91 LEU A N 1
ATOM 662 C CA . LEU A 1 91 ? -20.357 -2.166 -5.163 1.00 94.00 91 LEU A CA 1
ATOM 663 C C . LEU A 1 91 ? -21.801 -1.639 -5.129 1.00 94.00 91 LEU A C 1
ATOM 665 O O . LEU A 1 91 ? -22.579 -2.071 -4.284 1.00 94.00 91 LEU A O 1
ATOM 669 N N . VAL A 1 92 ? -22.158 -0.721 -6.034 1.00 95.50 92 VAL A N 1
ATOM 670 C CA . VAL A 1 92 ? -23.485 -0.081 -6.077 1.00 95.50 92 VAL A CA 1
ATOM 671 C C . VAL A 1 92 ? -24.381 -0.685 -7.160 1.00 95.50 92 VAL A C 1
ATOM 673 O O . VAL A 1 92 ? -25.590 -0.779 -6.977 1.00 95.50 92 VAL A O 1
ATOM 676 N N . THR A 1 93 ? -23.804 -1.088 -8.293 1.00 94.06 93 THR A N 1
ATOM 677 C CA . THR A 1 93 ? -24.570 -1.474 -9.487 1.00 94.06 93 THR A CA 1
ATOM 678 C C . THR A 1 93 ? -24.845 -2.974 -9.544 1.00 94.06 93 THR A C 1
ATOM 680 O O . THR A 1 93 ? -25.994 -3.396 -9.638 1.00 94.06 93 THR A O 1
ATOM 683 N N . SER A 1 94 ? -23.792 -3.794 -9.565 1.00 92.12 94 SER A N 1
ATOM 684 C CA . SER A 1 94 ? -23.897 -5.245 -9.727 1.00 92.12 94 SER A CA 1
ATOM 685 C C . SER A 1 94 ? -22.546 -5.917 -9.499 1.00 92.12 94 SER A C 1
ATOM 687 O O . SER A 1 94 ? -21.505 -5.410 -9.930 1.00 92.12 94 SER A O 1
ATOM 689 N N . SER A 1 95 ? -22.576 -7.124 -8.930 1.00 90.75 95 SER A N 1
ATOM 690 C CA . SER A 1 95 ? -21.394 -7.969 -8.744 1.00 90.75 95 SER A CA 1
ATOM 691 C C . SER A 1 95 ? -20.636 -8.231 -10.047 1.00 90.75 95 SER A C 1
ATOM 693 O O . SER A 1 95 ? -19.417 -8.362 -10.012 1.00 90.75 95 SER A O 1
ATOM 695 N N . ILE A 1 96 ? -21.308 -8.255 -11.206 1.00 92.69 96 ILE A N 1
ATOM 696 C CA . ILE A 1 96 ? -20.629 -8.476 -12.493 1.00 92.69 96 ILE A CA 1
ATOM 697 C C . ILE A 1 96 ? -19.656 -7.335 -12.828 1.00 92.69 96 ILE A C 1
ATOM 699 O O . ILE A 1 96 ? -18.536 -7.581 -13.269 1.00 92.69 96 ILE A O 1
ATOM 703 N N . VAL A 1 97 ? -20.054 -6.089 -12.550 1.00 90.00 97 VAL A N 1
ATOM 704 C CA . VAL A 1 97 ? -19.226 -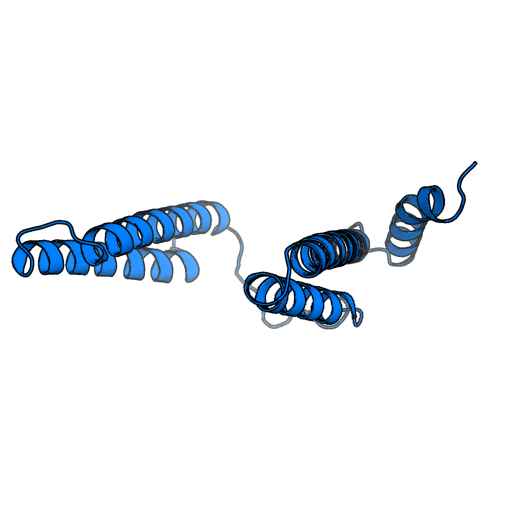4.894 -12.771 1.00 90.00 97 VAL A CA 1
ATOM 705 C C . VAL A 1 97 ? -18.074 -4.871 -11.770 1.00 90.00 97 VAL A C 1
ATOM 707 O O . VAL A 1 97 ? -16.950 -4.533 -12.131 1.00 90.00 97 VAL A O 1
ATOM 710 N N . PHE A 1 98 ? -18.329 -5.311 -10.536 1.00 92.88 98 PHE A N 1
ATOM 711 C CA . PHE A 1 98 ? -17.301 -5.446 -9.508 1.00 92.88 98 PHE A CA 1
ATOM 712 C C . PHE A 1 98 ? -16.212 -6.449 -9.912 1.00 92.88 98 PHE A C 1
ATOM 714 O O . PHE A 1 98 ? -15.032 -6.103 -9.916 1.00 92.88 98 PHE A O 1
ATOM 721 N N . PHE A 1 99 ? -16.588 -7.666 -10.321 1.00 95.00 99 PHE A N 1
ATOM 722 C CA . PHE A 1 99 ? -15.618 -8.665 -10.781 1.00 95.00 99 PHE A CA 1
ATOM 723 C C . PHE A 1 99 ? -14.892 -8.224 -12.056 1.00 95.00 99 PHE A C 1
ATOM 725 O O . PHE A 1 99 ? -13.685 -8.437 -12.163 1.00 95.00 99 PHE A O 1
ATOM 732 N N . GLY A 1 100 ? -15.578 -7.543 -12.980 1.00 92.75 100 GLY A N 1
ATOM 733 C CA . GLY A 1 100 ? -14.931 -6.912 -14.134 1.00 92.75 100 GLY A CA 1
ATOM 734 C C . GLY A 1 100 ? -13.855 -5.904 -13.716 1.00 92.75 100 GLY A C 1
ATOM 735 O O . GLY A 1 100 ? -12.736 -5.948 -14.226 1.00 92.75 100 GLY A O 1
ATOM 736 N N . GLY A 1 101 ? -14.150 -5.060 -12.723 1.00 90.31 101 GLY A N 1
ATOM 737 C CA . GLY A 1 101 ? -13.186 -4.130 -12.131 1.00 90.31 101 GLY A CA 1
ATOM 738 C C . GLY A 1 101 ? -11.974 -4.827 -11.509 1.00 90.31 101 GLY A C 1
ATOM 739 O O . GLY A 1 101 ? -10.851 -4.374 -11.719 1.00 90.31 101 GLY A O 1
ATOM 740 N N . ILE A 1 102 ? -12.173 -5.957 -10.815 1.00 95.00 102 ILE A N 1
ATOM 741 C CA . ILE A 1 102 ? -11.071 -6.764 -10.259 1.00 95.00 102 ILE A CA 1
ATOM 742 C C . ILE A 1 102 ? -10.158 -7.258 -11.379 1.00 95.00 102 ILE A C 1
ATOM 744 O O . ILE A 1 102 ? -8.943 -7.104 -11.284 1.00 95.00 102 ILE A O 1
ATOM 748 N N . VAL A 1 103 ? -10.727 -7.836 -12.439 1.00 94.75 103 VAL A N 1
ATOM 749 C CA . VAL A 1 103 ? -9.947 -8.385 -13.558 1.00 94.75 103 VAL A CA 1
ATOM 750 C C . VAL A 1 103 ? -9.127 -7.289 -14.237 1.00 94.75 103 VAL A C 1
ATOM 752 O O . VAL A 1 103 ? -7.927 -7.467 -14.445 1.00 94.75 103 VAL A O 1
ATOM 755 N N . VAL A 1 104 ? -9.745 -6.139 -14.524 1.00 92.88 104 VAL A N 1
ATOM 756 C CA . VAL A 1 104 ? -9.055 -4.985 -15.123 1.00 92.88 104 VAL A CA 1
ATOM 757 C C . VAL A 1 104 ? -7.942 -4.477 -14.211 1.00 92.88 104 VAL A C 1
ATOM 759 O O . VAL A 1 104 ? -6.833 -4.226 -14.681 1.00 92.88 104 VAL A O 1
ATOM 762 N N . LEU A 1 105 ? -8.212 -4.348 -12.909 1.00 94.19 105 LEU A N 1
ATOM 763 C CA . LEU A 1 105 ? -7.227 -3.871 -11.946 1.00 94.19 105 LEU A CA 1
ATOM 764 C C . LEU A 1 105 ? -6.033 -4.825 -11.850 1.00 94.19 105 LEU A C 1
ATOM 766 O O . LEU A 1 105 ? -4.891 -4.376 -11.931 1.00 94.19 105 LEU A O 1
ATOM 770 N N . LEU A 1 106 ? -6.285 -6.129 -11.723 1.00 93.19 106 LEU A N 1
ATOM 771 C CA . LEU A 1 106 ? -5.231 -7.137 -11.653 1.00 93.19 106 LEU A CA 1
ATOM 772 C C . LEU A 1 106 ? -4.378 -7.120 -12.919 1.00 93.19 106 LEU A C 1
ATOM 774 O O . LEU A 1 106 ? -3.170 -6.936 -12.808 1.00 93.19 106 LEU A O 1
ATOM 778 N N . ALA A 1 107 ? -4.992 -7.191 -14.102 1.00 91.81 107 ALA A N 1
ATOM 779 C CA . ALA A 1 107 ? -4.267 -7.150 -15.369 1.00 91.81 107 ALA A CA 1
ATOM 780 C C . ALA A 1 107 ? -3.409 -5.880 -15.501 1.00 91.81 107 ALA A C 1
ATOM 782 O O . ALA A 1 107 ? -2.215 -5.965 -15.785 1.00 91.81 107 ALA A O 1
ATOM 783 N N . ALA A 1 108 ? -3.981 -4.706 -15.212 1.00 92.19 108 ALA A N 1
ATOM 784 C CA . ALA A 1 108 ? -3.259 -3.441 -15.300 1.00 92.19 108 ALA A CA 1
ATOM 785 C C . ALA A 1 108 ? -2.090 -3.364 -14.309 1.00 92.19 108 ALA A C 1
ATOM 787 O O . ALA A 1 108 ? -1.013 -2.890 -14.664 1.00 92.19 108 ALA A O 1
ATOM 788 N N . THR A 1 109 ? -2.277 -3.832 -13.072 1.00 91.00 109 THR A N 1
ATOM 789 C CA . THR A 1 109 ? -1.193 -3.844 -12.077 1.00 91.00 109 THR A CA 1
ATOM 790 C C . THR A 1 109 ? -0.104 -4.856 -12.412 1.00 91.00 109 THR A C 1
ATOM 792 O O . THR A 1 109 ? 1.070 -4.531 -12.248 1.00 91.00 109 THR A O 1
ATOM 795 N N . SER A 1 110 ? -0.454 -6.034 -12.933 1.00 89.06 110 SER A N 1
ATOM 796 C CA . SER A 1 110 ? 0.511 -7.030 -13.402 1.00 89.06 110 SER A CA 1
ATOM 797 C C . SER A 1 110 ? 1.359 -6.485 -14.548 1.00 89.06 110 SER A C 1
ATOM 799 O O . SER A 1 110 ? 2.585 -6.527 -14.465 1.00 89.06 110 SER A O 1
ATOM 801 N N . GLU A 1 111 ? 0.734 -5.899 -15.569 1.00 88.06 111 GLU A N 1
ATOM 802 C CA . GLU A 1 111 ? 1.452 -5.291 -16.695 1.00 88.06 111 GLU A CA 1
ATOM 803 C C . GLU A 1 111 ? 2.310 -4.103 -16.256 1.00 88.06 111 GLU A C 1
ATOM 805 O O . GLU A 1 111 ? 3.451 -3.945 -16.697 1.00 88.06 111 GLU A O 1
ATOM 810 N N . TRP A 1 112 ? 1.812 -3.297 -15.315 1.00 89.62 112 TRP A N 1
ATOM 811 C CA . TRP A 1 112 ? 2.598 -2.211 -14.746 1.00 89.62 112 TRP A CA 1
ATOM 812 C C . TRP A 1 112 ? 3.829 -2.724 -13.990 1.00 89.62 112 TRP A C 1
ATOM 814 O O . TRP A 1 112 ? 4.919 -2.175 -14.153 1.00 89.62 112 TRP A O 1
ATOM 824 N N . MET A 1 113 ? 3.683 -3.795 -13.202 1.00 87.06 113 MET A N 1
ATOM 825 C CA . MET A 1 113 ? 4.793 -4.432 -12.488 1.00 87.06 113 MET A CA 1
ATOM 826 C C . MET A 1 113 ? 5.824 -5.019 -13.452 1.00 87.06 113 MET A C 1
ATOM 828 O O . MET A 1 113 ? 7.020 -4.797 -13.262 1.00 87.06 113 MET A O 1
ATOM 832 N N . VAL A 1 114 ? 5.382 -5.725 -14.496 1.00 84.44 114 VAL A N 1
ATOM 833 C CA . VAL A 1 114 ? 6.272 -6.298 -15.517 1.00 84.44 114 VAL A CA 1
ATOM 834 C C . VAL A 1 114 ? 7.021 -5.194 -16.254 1.00 84.44 114 VAL A C 1
ATOM 836 O O . VAL A 1 114 ? 8.239 -5.289 -16.414 1.00 84.44 114 VAL A O 1
ATOM 839 N N . GLN A 1 115 ? 6.329 -4.120 -16.644 1.00 82.56 115 GLN A N 1
ATOM 840 C CA . GLN A 1 115 ? 6.964 -2.965 -17.270 1.00 82.56 115 GLN A CA 1
ATOM 841 C C . GLN A 1 115 ? 8.022 -2.352 -16.340 1.00 82.56 115 GLN A C 1
ATOM 843 O O . GLN A 1 115 ? 9.183 -2.237 -16.738 1.00 82.56 115 GLN A O 1
ATOM 848 N N . ALA A 1 116 ? 7.656 -2.041 -15.094 1.00 83.12 116 ALA A N 1
ATOM 849 C CA . ALA A 1 116 ? 8.556 -1.425 -14.120 1.00 83.12 116 ALA A CA 1
ATOM 850 C C . ALA A 1 116 ? 9.763 -2.312 -13.768 1.00 83.12 116 ALA A C 1
ATOM 852 O O . ALA A 1 116 ? 10.858 -1.798 -13.531 1.00 83.12 116 ALA A O 1
ATOM 853 N N . TRP A 1 117 ? 9.580 -3.635 -13.739 1.00 84.19 117 TRP A N 1
ATOM 854 C CA . TRP A 1 117 ? 10.668 -4.596 -13.573 1.00 84.19 117 TRP A CA 1
ATOM 855 C C . TRP A 1 117 ? 11.581 -4.613 -14.798 1.00 84.19 117 TRP A C 1
ATOM 857 O O . TRP A 1 117 ? 12.797 -4.512 -14.652 1.00 84.19 117 TRP A O 1
ATOM 867 N N . SER A 1 118 ? 11.007 -4.687 -16.002 1.00 78.12 118 SER A N 1
ATOM 868 C CA . SER A 1 118 ? 11.781 -4.777 -17.244 1.00 78.12 118 SER A CA 1
ATOM 869 C C . SER A 1 118 ? 12.674 -3.556 -17.459 1.00 78.12 118 SER A C 1
ATOM 871 O O . SER A 1 118 ? 13.819 -3.705 -17.869 1.00 78.12 118 SER A O 1
ATOM 873 N N . GLU A 1 119 ? 12.194 -2.364 -17.100 1.00 77.62 119 GLU A N 1
ATOM 874 C CA . GLU A 1 119 ? 12.940 -1.103 -17.184 1.00 77.62 119 GLU A CA 1
ATOM 875 C C . GLU A 1 119 ? 14.108 -1.028 -16.188 1.00 77.62 119 GLU A C 1
ATOM 877 O O . GLU A 1 119 ? 15.030 -0.239 -16.377 1.00 77.62 119 GLU A O 1
ATOM 882 N N . ARG A 1 120 ? 14.082 -1.848 -15.131 1.00 73.75 120 ARG A N 1
ATOM 883 C CA . ARG A 1 120 ? 15.091 -1.876 -14.060 1.00 73.75 120 ARG A CA 1
ATOM 884 C C . ARG A 1 120 ? 15.930 -3.154 -14.054 1.00 73.75 120 ARG A C 1
ATOM 886 O O . ARG A 1 120 ? 16.772 -3.307 -13.174 1.00 73.75 120 ARG A O 1
ATOM 893 N N . ALA A 1 121 ? 15.705 -4.068 -15.000 1.00 71.12 121 ALA A N 1
ATOM 894 C CA . ALA A 1 121 ? 16.362 -5.371 -15.030 1.00 71.12 121 ALA A CA 1
ATOM 895 C C . ALA A 1 121 ? 17.878 -5.260 -15.274 1.00 71.12 121 ALA A C 1
ATOM 897 O O . ALA A 1 121 ? 18.650 -6.058 -14.744 1.00 71.12 121 ALA A O 1
ATOM 898 N N . SER A 1 122 ? 18.313 -4.274 -16.059 1.00 69.38 122 SER A N 1
ATOM 899 C CA . SER A 1 122 ? 19.718 -4.007 -16.353 1.00 69.38 122 SER A CA 1
ATOM 900 C C . SER A 1 122 ? 19.960 -2.528 -16.663 1.00 69.38 122 SER A C 1
ATOM 902 O O . SER A 1 122 ? 19.034 -1.782 -16.983 1.00 69.38 122 SER A O 1
ATOM 904 N N . THR A 1 123 ? 21.224 -2.108 -16.606 1.00 67.62 123 THR A N 1
ATOM 905 C CA . THR A 1 123 ? 21.675 -0.777 -17.049 1.00 67.62 123 THR A CA 1
ATOM 906 C C . THR A 1 123 ? 21.724 -0.670 -18.584 1.00 67.62 123 THR A C 1
ATOM 908 O O . THR A 1 123 ? 21.809 0.431 -19.117 1.00 67.62 123 THR A O 1
ATOM 911 N N . ASP A 1 124 ? 21.652 -1.797 -19.307 1.00 70.38 124 ASP A N 1
ATOM 912 C CA . ASP A 1 124 ? 21.590 -1.848 -20.775 1.00 70.38 124 ASP A CA 1
ATOM 913 C C . ASP A 1 124 ? 20.138 -1.909 -21.291 1.00 70.38 124 ASP A C 1
ATOM 915 O O . ASP A 1 124 ? 19.381 -2.850 -21.023 1.00 70.38 124 ASP A O 1
ATOM 919 N N . LEU A 1 125 ? 19.766 -0.917 -22.104 1.00 64.56 125 LEU A N 1
ATOM 920 C CA . LEU A 1 125 ? 18.436 -0.756 -22.692 1.00 64.56 125 LEU A CA 1
ATOM 921 C C . LEU A 1 125 ? 18.052 -1.906 -23.650 1.00 64.56 125 LEU A C 1
ATOM 923 O O . LEU A 1 125 ? 16.872 -2.273 -23.749 1.00 64.56 125 LEU A O 1
ATOM 927 N N . ALA A 1 126 ? 19.031 -2.515 -24.331 1.00 71.12 126 ALA A N 1
ATOM 928 C CA . ALA A 1 126 ? 18.794 -3.658 -25.216 1.00 71.12 126 ALA A CA 1
ATOM 929 C C . ALA A 1 126 ? 18.388 -4.908 -24.416 1.00 71.12 126 ALA A C 1
ATOM 931 O O . ALA A 1 126 ? 17.486 -5.651 -24.822 1.00 71.12 126 ALA A O 1
ATOM 932 N N . HIS A 1 127 ? 18.993 -5.096 -23.241 1.00 67.12 127 HIS A N 1
ATOM 933 C CA . HIS A 1 127 ? 18.670 -6.191 -22.330 1.00 67.12 127 HIS A CA 1
ATOM 934 C C . HIS A 1 127 ? 17.260 -6.040 -21.741 1.00 67.12 127 HIS A C 1
ATOM 936 O O . HIS A 1 127 ? 16.490 -7.003 -21.713 1.00 67.12 127 HIS A O 1
ATOM 942 N N . ASN A 1 128 ? 16.882 -4.817 -21.368 1.00 67.19 128 ASN A N 1
ATOM 943 C CA . ASN A 1 128 ? 15.557 -4.495 -20.825 1.00 67.19 128 ASN A CA 1
ATOM 944 C C . ASN A 1 128 ? 14.438 -4.755 -21.848 1.00 67.19 128 ASN A C 1
ATOM 946 O O . ASN A 1 128 ? 13.409 -5.362 -21.535 1.00 67.19 128 ASN A O 1
ATOM 950 N N . THR A 1 129 ? 14.673 -4.395 -23.113 1.00 70.12 129 THR A N 1
ATOM 951 C CA . THR A 1 129 ? 13.723 -4.651 -24.208 1.00 70.12 129 THR A CA 1
ATOM 952 C C . THR A 1 129 ? 13.562 -6.150 -24.487 1.00 70.12 129 THR A C 1
ATOM 954 O O . THR A 1 129 ? 12.450 -6.630 -24.724 1.00 70.12 129 THR A O 1
ATOM 957 N N . ALA A 1 130 ? 14.655 -6.916 -24.436 1.00 72.06 130 ALA A N 1
ATOM 958 C CA . ALA A 1 130 ? 14.617 -8.367 -24.607 1.00 72.06 130 ALA A CA 1
ATOM 959 C C . ALA A 1 130 ? 13.915 -9.078 -23.435 1.00 72.06 130 ALA A C 1
ATOM 961 O O . ALA A 1 130 ? 13.162 -10.026 -23.663 1.00 72.06 130 ALA A O 1
ATOM 962 N N . ALA A 1 131 ? 14.114 -8.608 -22.200 1.00 71.00 131 ALA A N 1
ATOM 963 C CA . ALA A 1 131 ? 13.448 -9.134 -21.009 1.00 71.00 131 ALA A CA 1
ATOM 964 C C . ALA A 1 131 ? 11.923 -8.962 -21.089 1.00 71.00 131 ALA A C 1
ATOM 966 O O . ALA A 1 131 ? 11.182 -9.917 -20.850 1.00 71.00 131 ALA A O 1
ATOM 967 N N . ARG A 1 132 ? 11.457 -7.787 -21.535 1.00 69.81 132 ARG A N 1
ATOM 968 C CA . ARG A 1 132 ? 10.037 -7.538 -21.818 1.00 69.81 132 ARG A CA 1
ATOM 969 C C . ARG A 1 132 ? 9.490 -8.504 -22.871 1.00 69.81 132 ARG A C 1
ATOM 971 O O . ARG A 1 132 ? 8.480 -9.160 -22.634 1.00 69.81 132 ARG A O 1
ATOM 978 N N . LYS A 1 133 ? 10.184 -8.646 -24.008 1.00 70.06 133 LYS A N 1
ATOM 979 C CA . LYS A 1 133 ? 9.761 -9.548 -25.093 1.00 70.06 133 LYS A CA 1
ATOM 980 C C . LYS A 1 133 ? 9.671 -11.004 -24.643 1.00 70.06 133 LYS A C 1
ATOM 982 O O . LYS A 1 133 ? 8.732 -11.680 -25.028 1.00 70.06 133 LYS A O 1
ATOM 987 N N . ARG A 1 134 ? 10.597 -11.492 -23.810 1.00 70.69 134 ARG A N 1
ATOM 988 C CA . ARG A 1 134 ? 10.568 -12.876 -23.297 1.00 70.69 134 ARG A CA 1
ATOM 989 C C . ARG A 1 134 ? 9.360 -13.176 -22.409 1.00 70.69 134 ARG A C 1
ATOM 991 O O . ARG A 1 134 ? 8.894 -14.308 -22.431 1.00 70.69 134 ARG A O 1
ATOM 998 N N . LEU A 1 135 ? 8.878 -12.198 -21.643 1.00 66.12 135 LEU A N 1
ATOM 999 C CA . LEU A 1 135 ? 7.696 -12.364 -20.791 1.00 66.12 135 LEU A CA 1
ATOM 1000 C C . LEU A 1 135 ? 6.382 -12.236 -21.573 1.00 66.12 135 LEU A C 1
ATOM 1002 O O . LEU A 1 135 ? 5.429 -12.936 -21.252 1.00 66.12 135 LEU A O 1
ATOM 1006 N N . LEU A 1 136 ? 6.341 -11.386 -22.605 1.00 64.62 136 LEU A N 1
ATOM 1007 C CA . LEU A 1 136 ? 5.144 -11.164 -23.427 1.00 64.62 136 LEU A CA 1
ATOM 1008 C C . LEU A 1 136 ? 4.966 -12.202 -24.553 1.00 64.62 136 LEU A C 1
ATOM 1010 O O . LEU A 1 136 ? 3.836 -12.598 -24.828 1.00 64.62 136 LEU A O 1
ATOM 1014 N N . ASN A 1 137 ? 6.051 -12.721 -25.148 1.00 64.00 137 ASN A N 1
ATOM 1015 C CA . ASN A 1 137 ? 5.977 -13.690 -26.258 1.00 64.00 137 ASN A CA 1
ATOM 1016 C C . ASN A 1 137 ? 5.109 -14.935 -25.972 1.00 64.00 137 ASN A C 1
ATOM 1018 O O . ASN A 1 137 ? 4.373 -15.347 -26.865 1.00 64.00 137 ASN A O 1
ATOM 1022 N N . PRO A 1 138 ? 5.173 -15.560 -24.777 1.00 61.59 138 PRO A N 1
ATOM 1023 C CA . PRO A 1 138 ? 4.368 -16.742 -24.462 1.00 61.59 138 PRO A CA 1
ATOM 1024 C C . PRO A 1 138 ? 2.859 -16.474 -24.395 1.00 61.59 138 PRO A C 1
ATOM 1026 O O . PRO A 1 138 ? 2.074 -17.411 -24.484 1.00 61.59 138 PRO A O 1
ATOM 1029 N N . ILE A 1 139 ? 2.455 -15.215 -24.203 1.00 60.19 139 ILE A N 1
ATOM 1030 C CA . ILE A 1 139 ? 1.049 -14.802 -24.109 1.00 60.19 139 ILE A CA 1
ATOM 1031 C C . ILE A 1 139 ? 0.543 -14.321 -25.481 1.00 60.19 139 ILE A C 1
ATOM 1033 O O . ILE A 1 139 ? -0.620 -14.533 -25.814 1.00 60.19 139 ILE A O 1
ATOM 1037 N N . GLU A 1 140 ? 1.417 -13.717 -26.295 1.00 55.38 140 GLU A N 1
ATOM 1038 C CA . GLU A 1 140 ? 1.101 -13.227 -27.648 1.00 55.38 140 GLU A CA 1
ATOM 1039 C C . GLU A 1 140 ? 1.027 -14.345 -28.706 1.00 55.38 140 GLU A C 1
ATOM 1041 O O . GLU A 1 140 ? 0.274 -14.222 -29.672 1.00 55.38 140 GLU A O 1
ATOM 1046 N N . PHE A 1 141 ? 1.760 -15.448 -28.517 1.00 55.50 141 PHE A N 1
ATOM 1047 C CA . PHE A 1 141 ? 1.729 -16.620 -29.398 1.00 55.50 141 PHE A CA 1
ATOM 1048 C C . PHE A 1 141 ? 1.340 -17.879 -28.613 1.00 55.50 141 PHE A C 1
ATOM 1050 O O . PHE A 1 141 ? 2.224 -18.606 -28.150 1.00 55.50 141 PHE A O 1
ATOM 1057 N N . PRO A 1 142 ? 0.034 -18.162 -28.451 1.00 48.50 142 PRO A N 1
ATOM 1058 C CA . PRO A 1 142 ? -0.389 -19.458 -27.946 1.00 48.50 142 PRO A CA 1
ATOM 1059 C C . PRO A 1 142 ? -0.006 -20.535 -28.973 1.00 48.50 142 PRO A C 1
ATOM 1061 O O . PRO A 1 142 ? -0.328 -20.410 -30.156 1.00 48.50 142 PRO A O 1
ATOM 1064 N N . VAL A 1 143 ? 0.723 -21.558 -28.520 1.00 55.47 143 VAL A N 1
ATOM 1065 C CA . VAL A 1 143 ? 0.931 -22.805 -29.277 1.00 55.47 143 VAL A CA 1
ATOM 1066 C C . VAL A 1 143 ? -0.359 -23.606 -29.387 1.00 55.47 143 VAL A C 1
ATOM 1068 O O . VAL A 1 143 ? -1.164 -23.558 -28.429 1.00 55.47 143 VAL A O 1
#

Radius of gyration: 22.29 Å; chains: 1; bounding box: 50×39×59 Å

Secondary structure (DSSP, 8-state):
-PPPHHHHHHHHHHHHHHHHHHHHHHH-SS--HHHHHHHHHHHHHHHHHHHHHHT-TT----TT--GGGS----SHHHHHHHHHHHHHHHHHH-HHHHHHHHHHHHHHHHHHHHHHHHTTS-S-HHHHHHHHHHHHHHHHS--

pLDDT: mean 79.79, std 13.64, range [48.5, 95.5]